Protein AF-J9GAZ7-F1 (afdb_monomer_lite)

Foldseek 3Di:
DVVVVVQVVCLCVQHDDPNDGRDPDCVVVDDDLVNCCVPPVVCSVVVVVVVVVVVVVVVVVD

Organism: NCBI:txid749906

Radius of gyration: 14.67 Å; chains: 1; bounding box: 33×20×35 Å

Sequence (62 aa):
MLNAEANVQAILEGEEVGGQPAFKQQECFNMTTESLAKEYPLYIYSLTKLIENSEDRIEKAD

Secondary structure (DSSP, 8-state):
-HHHHHHHHHHHTT--BTTBPP---GGGG---HHHHHHH-TTTHHHHHHHHHHHHHHHHTT-

pLDDT: mean 79.28, std 13.01, range [49.0, 97.0]

Structure (mmCIF, N/CA/C/O backbone):
data_AF-J9GAZ7-F1
#
_entry.id   AF-J9GAZ7-F1
#
loop_
_atom_site.group_PDB
_atom_site.id
_atom_site.type_symbol
_atom_site.label_atom_id
_atom_site.label_alt_id
_atom_site.label_comp_id
_atom_site.label_asym_id
_atom_site.label_entity_id
_atom_site.label_seq_id
_atom_site.pdbx_PDB_ins_code
_atom_site.Cartn_x
_atom_site.Cartn_y
_atom_site.Cartn_z
_atom_site.occupancy
_atom_site.B_iso_or_equiv
_atom_site.auth_seq_id
_atom_site.auth_comp_id
_atom_site.auth_asym_id
_atom_site.auth_atom_id
_atom_site.pdbx_PDB_model_num
ATOM 1 N N . MET A 1 1 ? 2.376 -9.311 -15.946 1.00 49.16 1 MET A N 1
ATOM 2 C CA . MET A 1 1 ? 2.492 -7.877 -15.608 1.00 49.16 1 MET A CA 1
ATOM 3 C C . MET A 1 1 ? 1.790 -7.004 -16.649 1.00 49.16 1 MET A C 1
ATOM 5 O O . MET A 1 1 ? 0.935 -6.236 -16.247 1.00 49.16 1 MET A O 1
ATOM 9 N N . LEU A 1 2 ? 2.011 -7.238 -17.954 1.00 56.75 2 LEU A N 1
ATOM 10 C CA . LEU A 1 2 ? 1.424 -6.488 -19.088 1.00 56.75 2 LEU A CA 1
ATOM 11 C C . LEU A 1 2 ? -0.086 -6.171 -19.018 1.00 56.75 2 LEU A C 1
ATOM 13 O O . LEU A 1 2 ? -0.483 -5.058 -19.334 1.00 56.75 2 LEU A O 1
ATOM 17 N N . ASN A 1 3 ? -0.935 -7.108 -18.582 1.00 65.38 3 ASN A N 1
ATOM 18 C CA . ASN A 1 3 ? -2.386 -6.865 -18.571 1.00 65.38 3 ASN A CA 1
ATOM 19 C C . ASN A 1 3 ? -2.859 -5.989 -17.405 1.00 65.38 3 ASN A C 1
ATOM 21 O O . ASN A 1 3 ? -3.880 -5.331 -17.526 1.00 65.38 3 ASN A O 1
ATOM 25 N N . ALA A 1 4 ? -2.166 -5.997 -16.264 1.00 69.88 4 ALA A N 1
ATOM 26 C CA . ALA A 1 4 ? -2.629 -5.258 -15.089 1.00 69.88 4 ALA A CA 1
ATOM 27 C C . ALA A 1 4 ? -2.413 -3.751 -15.265 1.00 69.88 4 ALA A C 1
ATOM 29 O O . ALA A 1 4 ? -3.303 -2.965 -14.971 1.00 69.88 4 ALA A O 1
ATOM 30 N N . GLU A 1 5 ? -1.259 -3.372 -15.802 1.00 72.38 5 GLU A N 1
ATOM 31 C CA . GLU A 1 5 ? -0.907 -1.983 -16.088 1.00 72.38 5 GLU A CA 1
ATOM 32 C C . GLU A 1 5 ? -1.790 -1.388 -17.192 1.00 72.38 5 GLU A C 1
ATOM 34 O O . GLU A 1 5 ? -2.382 -0.332 -16.995 1.00 72.38 5 GLU A O 1
ATOM 39 N N . ALA A 1 6 ? -1.989 -2.119 -18.297 1.00 75.44 6 ALA A N 1
ATOM 40 C CA . ALA A 1 6 ? -2.896 -1.707 -19.371 1.00 75.44 6 ALA A CA 1
ATOM 41 C C . ALA A 1 6 ? -4.345 -1.538 -18.880 1.00 75.44 6 ALA A C 1
ATOM 43 O O . ALA A 1 6 ? -5.025 -0.590 -19.262 1.00 75.44 6 ALA A O 1
ATOM 44 N N . ASN A 1 7 ? -4.805 -2.421 -17.987 1.00 75.94 7 ASN A N 1
ATOM 45 C CA . ASN A 1 7 ? -6.128 -2.306 -17.381 1.00 75.94 7 ASN A CA 1
ATOM 46 C C . ASN A 1 7 ? -6.235 -1.083 -16.462 1.00 75.94 7 ASN A C 1
ATOM 48 O O . ASN A 1 7 ? -7.252 -0.400 -16.488 1.00 75.94 7 ASN A O 1
ATOM 52 N N . VAL A 1 8 ? -5.210 -0.798 -15.651 1.00 76.75 8 VAL A N 1
ATOM 53 C CA . VAL A 1 8 ? -5.18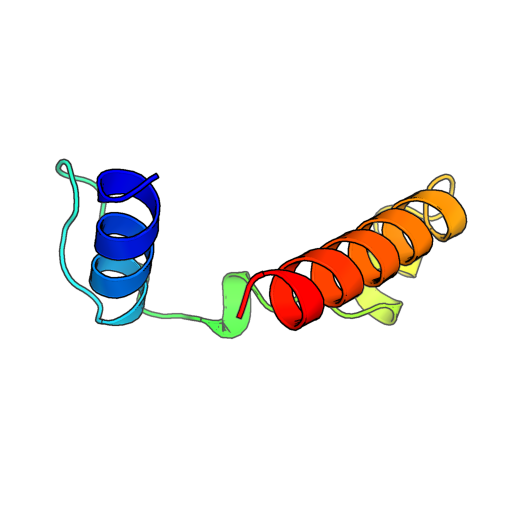9 0.396 -14.790 1.00 76.75 8 VAL A CA 1
ATOM 54 C C . VAL A 1 8 ? -5.201 1.663 -15.640 1.00 76.75 8 VAL A C 1
ATOM 56 O O . VAL A 1 8 ? -5.981 2.565 -15.352 1.00 76.75 8 VAL A O 1
ATOM 59 N N . GLN A 1 9 ? -4.411 1.707 -16.712 1.00 76.62 9 GLN A N 1
ATOM 60 C CA . GLN A 1 9 ? -4.380 2.845 -17.626 1.00 76.62 9 GLN A CA 1
ATOM 61 C C . GLN A 1 9 ? -5.748 3.087 -18.276 1.00 76.62 9 GLN A C 1
ATOM 63 O O . GLN A 1 9 ? -6.268 4.196 -18.197 1.00 76.62 9 GLN A O 1
ATOM 68 N N . ALA A 1 10 ? -6.381 2.040 -18.810 1.00 78.75 10 ALA A N 1
ATOM 69 C CA . ALA A 1 10 ? -7.724 2.120 -19.381 1.00 78.75 10 ALA A CA 1
ATOM 70 C C . ALA A 1 10 ? -8.764 2.598 -18.346 1.00 78.75 10 ALA A C 1
ATOM 72 O O . ALA A 1 10 ? -9.584 3.465 -18.637 1.00 78.75 10 AL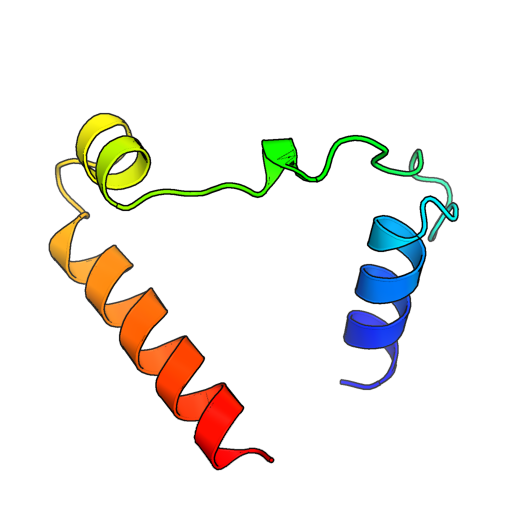A A O 1
ATOM 73 N N . ILE A 1 11 ? -8.688 2.120 -17.097 1.00 76.25 11 ILE A N 1
ATOM 74 C CA . ILE A 1 11 ? -9.564 2.587 -16.008 1.00 76.25 11 ILE A CA 1
ATOM 75 C C . ILE A 1 11 ? -9.342 4.079 -15.706 1.00 76.25 11 ILE A C 1
ATOM 77 O O . ILE A 1 11 ? -10.318 4.808 -15.520 1.00 76.25 11 ILE A O 1
ATOM 81 N N . LEU A 1 12 ? -8.088 4.543 -15.665 1.00 73.31 12 LEU A N 1
ATOM 82 C CA . LEU A 1 12 ? -7.740 5.950 -15.419 1.00 73.31 12 LEU A CA 1
ATOM 83 C C . LEU A 1 12 ? -8.159 6.871 -16.575 1.00 73.31 12 LEU A C 1
ATOM 85 O O . LEU A 1 12 ? -8.524 8.020 -16.334 1.00 73.31 12 LEU A O 1
ATOM 89 N N . GLU A 1 13 ? -8.148 6.367 -17.809 1.00 78.94 13 GLU A N 1
ATOM 90 C CA . GLU A 1 13 ? -8.633 7.060 -19.013 1.00 78.94 13 GLU A CA 1
ATOM 91 C C . GLU A 1 13 ? -10.167 7.067 -19.118 1.00 78.94 13 GLU A C 1
ATOM 93 O O . GLU A 1 13 ? -10.747 7.764 -19.954 1.00 78.94 13 GLU A O 1
ATOM 98 N N . GLY A 1 14 ? -10.844 6.351 -18.217 1.00 70.50 14 GLY A N 1
ATOM 99 C CA . GLY A 1 14 ? -12.295 6.265 -18.176 1.00 70.50 14 GLY A CA 1
ATOM 100 C C . GLY A 1 14 ? -12.873 5.271 -19.186 1.00 70.50 14 GLY A C 1
ATOM 101 O O . GLY A 1 14 ? -14.036 5.412 -19.576 1.00 70.50 14 GLY A O 1
ATOM 102 N N . GLU A 1 15 ? -12.089 4.277 -19.597 1.00 74.88 15 GLU A N 1
ATOM 103 C CA . GLU A 1 15 ? -12.531 3.138 -20.395 1.00 74.88 15 GLU A CA 1
ATOM 104 C C . GLU A 1 15 ? -13.076 2.006 -19.503 1.00 74.88 15 GLU A C 1
ATOM 106 O O . GLU A 1 15 ? -12.641 1.779 -18.372 1.00 74.88 15 GLU A O 1
ATOM 111 N N . GLU A 1 16 ? -14.072 1.284 -20.016 1.00 69.44 16 GLU A N 1
ATOM 112 C CA . GLU A 1 16 ? -14.660 0.113 -19.360 1.00 69.44 16 GLU A CA 1
ATOM 113 C C . GLU A 1 16 ? -13.749 -1.105 -19.526 1.00 69.44 16 GLU A C 1
ATOM 115 O O . GLU A 1 16 ? -13.577 -1.627 -20.630 1.00 69.44 16 GLU A O 1
ATOM 120 N N . VAL A 1 17 ? -13.213 -1.613 -18.417 1.00 70.75 17 VAL A N 1
ATOM 121 C CA . VAL A 1 17 ? -12.402 -2.834 -18.403 1.00 70.75 17 VAL A CA 1
ATOM 122 C C . VAL A 1 17 ? -13.195 -3.949 -17.728 1.00 70.75 17 VAL A C 1
ATOM 124 O O . VAL A 1 17 ? -13.556 -3.856 -16.558 1.00 70.75 17 VAL A O 1
ATOM 127 N N . GLY A 1 18 ? -13.483 -5.025 -18.464 1.00 68.19 18 GLY A N 1
ATOM 128 C CA . GLY A 1 18 ? -14.139 -6.216 -17.906 1.00 68.19 18 GLY A CA 1
ATOM 129 C C . GLY A 1 18 ? -15.608 -6.035 -17.491 1.00 68.19 18 GLY A C 1
ATOM 130 O O . GLY A 1 18 ? -16.103 -6.838 -16.703 1.00 68.19 18 GLY A O 1
ATOM 131 N N . GLY A 1 19 ? -16.305 -5.016 -18.011 1.00 66.06 19 GLY A N 1
ATOM 132 C CA . GLY A 1 19 ? -17.716 -4.738 -17.704 1.00 66.06 19 GLY A CA 1
ATOM 133 C C . GLY A 1 19 ? -17.942 -4.016 -16.372 1.00 66.06 19 GLY A C 1
ATOM 134 O O . GLY A 1 19 ? -19.048 -4.070 -15.828 1.00 66.06 19 GLY A O 1
ATOM 135 N N . GLN A 1 20 ? -16.889 -3.415 -15.809 1.00 61.50 20 GLN A N 1
ATOM 136 C CA . GLN A 1 20 ? -16.986 -2.548 -14.643 1.00 61.50 20 GLN A CA 1
ATOM 137 C C . GLN A 1 20 ? -16.990 -1.071 -15.070 1.00 61.50 20 GLN A C 1
ATOM 139 O O . GLN A 1 20 ? -16.168 -0.683 -15.906 1.00 61.50 20 GLN A O 1
ATOM 144 N N . PRO A 1 21 ? -17.845 -0.235 -14.445 1.00 60.72 21 PRO A N 1
ATOM 145 C CA . PRO A 1 21 ? -17.948 1.182 -14.760 1.00 60.72 21 PRO A CA 1
ATOM 146 C C . PRO A 1 21 ? -16.607 1.893 -14.639 1.00 60.72 21 PRO A C 1
ATOM 148 O O . PRO A 1 21 ? -15.928 1.808 -13.615 1.00 60.72 21 PRO A O 1
ATOM 151 N N . ALA A 1 22 ? -16.271 2.634 -15.691 1.00 62.00 22 ALA A N 1
ATOM 152 C CA . ALA A 1 22 ? -15.140 3.544 -15.736 1.00 62.00 22 ALA A CA 1
ATOM 153 C C . ALA A 1 22 ? -15.131 4.489 -14.520 1.00 62.00 22 ALA A C 1
ATOM 155 O O . ALA A 1 22 ? -16.084 5.245 -14.289 1.00 62.00 22 ALA A O 1
ATOM 156 N N . PHE A 1 23 ? -14.043 4.472 -13.746 1.00 63.59 23 PHE A N 1
ATOM 157 C CA . PHE A 1 23 ? -13.903 5.303 -12.552 1.00 63.59 23 PHE A CA 1
ATOM 158 C C . PHE A 1 23 ? -13.458 6.715 -12.939 1.00 63.59 23 PHE A C 1
ATOM 160 O O . PHE A 1 23 ? -12.277 7.018 -13.050 1.00 63.59 23 PHE A O 1
ATOM 167 N N . LYS A 1 24 ? -14.432 7.612 -13.125 1.00 62.16 24 LYS A N 1
ATOM 168 C CA . LYS A 1 24 ? -14.186 8.997 -13.566 1.00 62.16 24 LYS A CA 1
ATOM 169 C C . LYS A 1 24 ? -13.559 9.917 -12.510 1.00 62.16 24 LYS A C 1
ATOM 171 O O . LYS A 1 24 ? -13.191 11.038 -12.843 1.00 62.16 24 LYS A O 1
ATOM 176 N N . GLN A 1 25 ? -13.467 9.496 -11.248 1.00 64.12 25 GLN A N 1
ATOM 177 C CA . GLN A 1 25 ? -12.948 10.329 -10.158 1.00 64.12 25 GLN A CA 1
ATOM 178 C C . GLN A 1 25 ? -11.656 9.734 -9.600 1.00 64.12 25 GLN A C 1
ATOM 180 O O . GLN A 1 25 ? -11.692 8.900 -8.700 1.00 64.12 25 GLN A O 1
ATOM 185 N N . GLN A 1 26 ? -10.510 10.200 -10.102 1.00 65.12 26 GLN A N 1
ATOM 186 C CA . GLN A 1 26 ? -9.190 9.804 -9.591 1.00 65.12 26 GLN A CA 1
ATOM 187 C C . GLN A 1 26 ? -9.013 10.123 -8.097 1.00 65.12 26 GLN A C 1
ATOM 189 O O . GLN A 1 26 ? -8.258 9.448 -7.406 1.00 65.12 26 GLN A O 1
ATOM 194 N N . GLU A 1 27 ? -9.778 11.087 -7.575 1.00 70.12 27 GLU A N 1
ATOM 195 C CA . GLU A 1 27 ? -9.804 11.460 -6.158 1.00 70.12 27 GLU A CA 1
ATOM 196 C C . GLU A 1 27 ? -10.120 10.287 -5.219 1.00 70.12 27 GLU A C 1
ATOM 198 O O . GLU A 1 27 ? -9.680 10.303 -4.074 1.00 70.12 27 GLU A O 1
ATOM 203 N N . CYS A 1 28 ? -10.827 9.248 -5.683 1.00 65.38 28 CYS A N 1
ATOM 204 C CA . CYS A 1 28 ? -11.093 8.059 -4.866 1.00 65.38 28 CYS A CA 1
ATOM 205 C C . CYS A 1 28 ? -9.839 7.217 -4.570 1.00 65.38 28 CYS A C 1
ATOM 207 O O . CYS A 1 28 ? -9.851 6.423 -3.633 1.00 65.38 28 CYS A O 1
ATOM 209 N N . PHE A 1 29 ? -8.760 7.409 -5.334 1.00 68.62 29 PHE A N 1
ATOM 210 C CA . PHE A 1 29 ? -7.463 6.769 -5.111 1.00 68.62 29 PHE A CA 1
ATOM 211 C C . PHE A 1 29 ? -6.498 7.653 -4.321 1.00 68.62 29 PHE A C 1
ATOM 213 O O . PHE A 1 29 ? -5.422 7.190 -3.940 1.00 68.62 29 PHE A O 1
ATOM 220 N N . ASN A 1 30 ? -6.861 8.915 -4.066 1.00 78.00 30 ASN A N 1
ATOM 221 C CA . ASN A 1 30 ? -6.014 9.821 -3.308 1.00 78.00 30 ASN A CA 1
ATOM 222 C C . ASN A 1 30 ? -5.958 9.354 -1.857 1.00 78.00 30 ASN A C 1
ATOM 224 O O . ASN A 1 30 ? -6.877 9.570 -1.070 1.00 78.00 30 ASN A O 1
ATOM 228 N N . MET A 1 31 ? 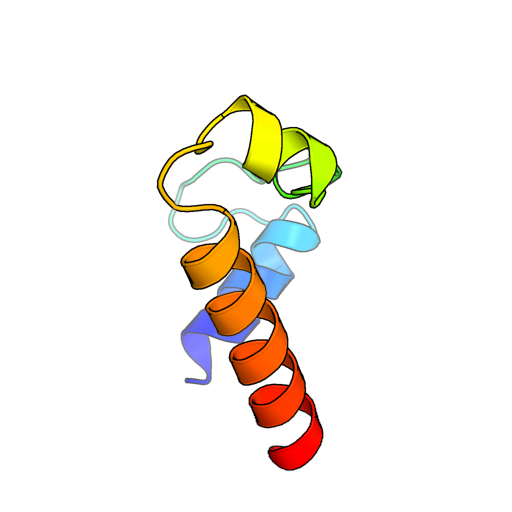-4.839 8.741 -1.503 1.00 81.56 31 MET A N 1
ATOM 229 C CA . MET A 1 31 ? -4.537 8.337 -0.146 1.00 81.56 31 MET A CA 1
ATOM 230 C C . MET A 1 31 ? -3.398 9.213 0.361 1.00 81.56 31 MET A C 1
ATOM 232 O O . MET A 1 31 ? -2.274 9.151 -0.128 1.00 81.56 31 MET A O 1
ATOM 236 N N . THR A 1 32 ? -3.696 10.071 1.331 1.00 86.62 32 THR A N 1
ATOM 237 C CA . THR A 1 32 ? -2.690 10.921 1.973 1.00 86.62 32 THR A CA 1
ATOM 238 C C . THR A 1 32 ? -2.212 10.276 3.266 1.00 86.62 32 THR A C 1
ATOM 240 O O . THR A 1 32 ? -2.968 9.564 3.934 1.00 86.62 32 THR A O 1
ATOM 243 N N . THR A 1 33 ? -0.986 10.580 3.687 1.00 85.88 33 THR A N 1
ATOM 244 C CA . THR A 1 33 ? -0.464 10.154 4.996 1.00 85.88 33 THR A CA 1
ATOM 245 C C . THR A 1 33 ? -1.391 10.571 6.145 1.00 85.88 33 THR A C 1
ATOM 247 O O . THR A 1 33 ? -1.536 9.841 7.121 1.00 85.88 33 THR A O 1
ATOM 250 N N . GLU A 1 34 ? -2.076 11.711 6.009 1.00 89.12 34 GLU A N 1
ATOM 251 C CA . GLU A 1 34 ? -3.076 12.183 6.971 1.00 89.12 34 GLU A CA 1
ATOM 252 C C . GLU A 1 34 ? -4.331 11.296 6.994 1.00 89.12 34 GLU A C 1
ATOM 254 O O . GLU A 1 34 ? -4.761 10.875 8.070 1.00 89.12 34 GLU A O 1
ATOM 259 N N . SER A 1 35 ? -4.891 10.952 5.825 1.00 88.94 35 SER A N 1
ATOM 260 C CA . SER A 1 35 ? -6.034 10.027 5.734 1.00 88.94 35 SER A CA 1
ATOM 261 C C . SER A 1 35 ? -5.689 8.645 6.299 1.00 88.94 35 SER A C 1
ATOM 263 O O . SER A 1 35 ? -6.446 8.094 7.094 1.00 88.94 35 SER A O 1
ATOM 265 N N . LEU A 1 36 ? -4.483 8.145 6.013 1.00 89.25 36 LEU A N 1
ATOM 266 C CA . LEU A 1 36 ? -3.974 6.879 6.535 1.00 89.25 36 LEU A CA 1
ATOM 267 C C . LEU A 1 36 ? -3.823 6.888 8.054 1.00 89.25 36 LEU A C 1
ATOM 269 O O . LEU A 1 36 ? -4.216 5.929 8.715 1.00 89.25 36 LEU A O 1
ATOM 273 N N . ALA A 1 37 ? -3.278 7.967 8.619 1.00 89.19 37 ALA A N 1
ATOM 274 C CA . ALA A 1 37 ? -3.114 8.092 10.064 1.00 89.19 37 ALA A CA 1
ATOM 275 C C . ALA A 1 37 ? -4.467 8.138 10.786 1.00 89.19 37 ALA A C 1
ATOM 277 O O . ALA A 1 37 ? -4.590 7.644 11.908 1.00 89.19 37 ALA A O 1
ATOM 278 N N . LYS A 1 38 ? -5.48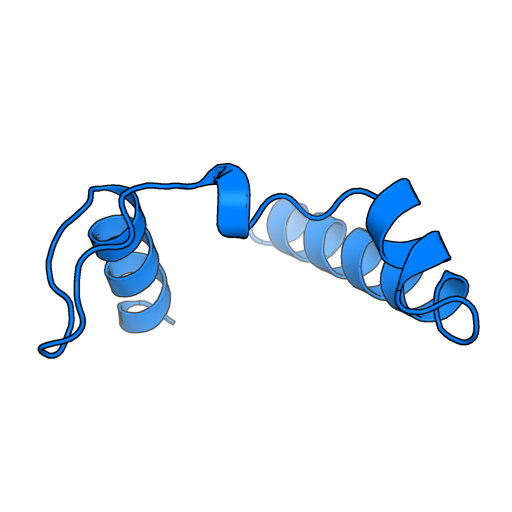1 8.713 10.134 1.00 92.88 38 LYS A N 1
ATOM 279 C CA . LYS A 1 38 ? -6.841 8.820 10.660 1.00 92.88 38 LYS A CA 1
ATOM 280 C C . LYS A 1 38 ? -7.623 7.509 10.553 1.00 92.88 38 LYS A C 1
ATOM 282 O O . LYS A 1 38 ? -8.315 7.150 11.502 1.00 92.88 38 LYS A O 1
ATOM 287 N N . GLU A 1 39 ? -7.533 6.811 9.425 1.00 92.94 39 GLU A N 1
ATOM 288 C CA . GLU A 1 39 ? -8.305 5.589 9.150 1.00 92.94 39 GLU A CA 1
ATOM 289 C C . GLU A 1 39 ? -7.644 4.325 9.715 1.00 92.94 39 GLU A C 1
ATOM 291 O O . GLU A 1 39 ? -8.335 3.425 10.192 1.00 92.94 39 GLU A O 1
ATOM 296 N N . TYR A 1 40 ? -6.308 4.274 9.734 1.00 93.69 40 TYR A N 1
ATOM 297 C CA . TYR A 1 40 ? -5.524 3.106 10.150 1.00 93.69 40 TYR A CA 1
ATOM 298 C C . TYR A 1 40 ? -4.440 3.468 11.183 1.00 93.69 40 TYR A C 1
ATOM 300 O O . TYR A 1 40 ? -3.256 3.178 10.978 1.00 93.69 40 TYR A O 1
ATOM 308 N N . PRO A 1 41 ? -4.808 4.053 12.339 1.00 94.19 41 PRO A N 1
ATOM 309 C CA . PRO A 1 41 ? -3.844 4.605 13.295 1.00 94.19 41 PRO A CA 1
ATOM 310 C C . PRO A 1 41 ? -2.851 3.571 13.842 1.00 94.19 41 PRO A C 1
ATOM 312 O O . PRO A 1 41 ? -1.690 3.891 14.077 1.00 94.19 41 PRO A O 1
ATOM 315 N N . LEU A 1 42 ? -3.275 2.314 14.015 1.00 97.00 42 LEU A N 1
ATOM 316 C CA . LEU A 1 42 ? -2.411 1.242 14.530 1.00 97.00 42 LEU A CA 1
ATOM 317 C C . LEU A 1 42 ? -1.382 0.742 13.506 1.00 97.00 42 LEU A C 1
ATOM 319 O O . LEU A 1 42 ? -0.400 0.109 13.887 1.00 97.00 42 LEU A O 1
ATOM 323 N N . TYR A 1 43 ? -1.602 1.018 12.220 1.00 94.88 43 TYR A N 1
ATOM 324 C CA . TYR A 1 43 ? -0.794 0.491 11.121 1.00 94.88 43 TYR A CA 1
ATOM 325 C C . TYR A 1 43 ? -0.032 1.576 10.363 1.00 94.88 43 TYR A C 1
ATOM 327 O O . TYR A 1 43 ? 0.673 1.251 9.411 1.00 94.88 43 TYR A O 1
ATOM 335 N N . ILE A 1 44 ? -0.125 2.841 10.790 1.00 94.94 44 ILE A N 1
ATOM 336 C CA . ILE A 1 44 ? 0.436 3.988 10.067 1.00 94.94 44 ILE A CA 1
ATOM 337 C C . ILE A 1 44 ? 1.908 3.786 9.709 1.00 94.94 44 ILE A C 1
ATOM 339 O O . ILE A 1 44 ? 2.286 3.917 8.553 1.00 94.94 44 ILE A O 1
ATOM 343 N N . TYR A 1 45 ? 2.719 3.350 10.673 1.00 93.12 45 TYR A N 1
ATOM 344 C CA . TYR A 1 45 ? 4.144 3.135 10.455 1.00 93.12 45 TYR A CA 1
ATOM 345 C C . TYR A 1 45 ? 4.409 2.057 9.396 1.00 93.12 45 TYR A C 1
ATOM 347 O O . TYR A 1 45 ? 5.221 2.250 8.493 1.00 93.12 45 TYR A O 1
ATOM 355 N N . SER A 1 46 ? 3.702 0.929 9.481 1.00 96.00 46 SER A N 1
ATOM 356 C CA . SER A 1 46 ? 3.845 -0.177 8.533 1.00 96.00 46 SER A CA 1
ATOM 357 C C . SER A 1 46 ? 3.364 0.198 7.131 1.00 96.00 46 SER A C 1
ATOM 359 O O . SER A 1 46 ? 4.018 -0.168 6.159 1.00 96.00 46 SER A O 1
ATOM 361 N N . LEU A 1 47 ? 2.259 0.942 7.018 1.00 94.31 47 LEU A N 1
ATOM 362 C CA . LEU A 1 47 ? 1.709 1.389 5.736 1.00 94.31 47 LEU A CA 1
ATOM 363 C C . LEU A 1 47 ? 2.606 2.438 5.072 1.00 94.31 47 LEU A C 1
ATOM 365 O O . LEU A 1 47 ? 2.901 2.304 3.889 1.00 94.31 47 LEU A O 1
ATOM 369 N N . THR A 1 48 ? 3.131 3.408 5.827 1.00 93.06 48 THR A N 1
ATOM 370 C CA . THR A 1 48 ? 4.120 4.364 5.306 1.00 93.06 48 THR A CA 1
ATOM 371 C C . THR A 1 48 ? 5.365 3.639 4.799 1.00 93.06 48 THR A C 1
ATOM 373 O O . THR A 1 48 ? 5.814 3.898 3.688 1.00 93.06 48 THR A O 1
ATOM 376 N N . LYS A 1 49 ? 5.880 2.657 5.553 1.00 94.81 49 LYS A N 1
ATOM 377 C CA . LYS A 1 49 ? 7.034 1.856 5.114 1.00 94.81 49 LYS A CA 1
ATOM 378 C C . LYS A 1 49 ? 6.741 1.015 3.877 1.00 94.81 49 LYS A C 1
ATOM 380 O O . LYS A 1 49 ? 7.633 0.805 3.063 1.00 94.81 49 LYS A O 1
ATOM 385 N N . LEU A 1 50 ? 5.523 0.504 3.730 1.00 94.69 50 LEU A N 1
ATOM 386 C CA . LEU A 1 50 ? 5.127 -0.229 2.532 1.00 94.69 50 LEU A CA 1
ATOM 387 C C . LEU A 1 50 ? 5.106 0.681 1.298 1.00 94.69 50 LEU A C 1
ATOM 389 O O . LEU A 1 50 ? 5.589 0.261 0.249 1.00 94.69 50 LEU A O 1
ATOM 393 N N . ILE A 1 51 ? 4.573 1.899 1.433 1.00 91.31 51 ILE A N 1
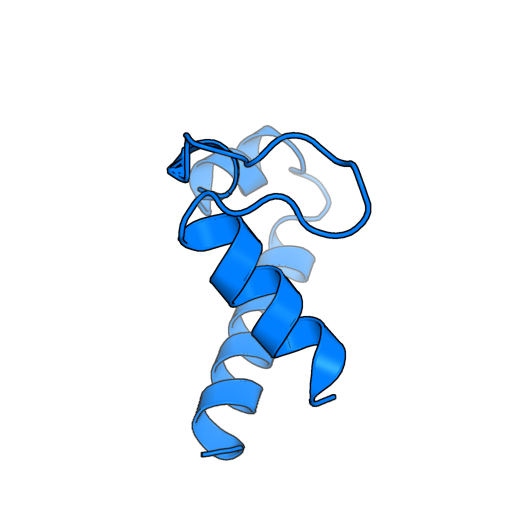ATOM 394 C CA . ILE A 1 51 ? 4.527 2.894 0.353 1.00 91.31 51 ILE A CA 1
ATOM 395 C C . ILE A 1 51 ? 5.948 3.263 -0.071 1.00 91.31 51 ILE A C 1
ATOM 397 O O . ILE A 1 51 ? 6.294 3.022 -1.222 1.00 91.31 51 ILE A O 1
ATOM 401 N N . GLU A 1 52 ? 6.792 3.697 0.872 1.00 92.38 52 GLU A N 1
ATOM 402 C CA . GLU A 1 52 ? 8.195 4.055 0.606 1.00 92.38 52 GLU A CA 1
ATOM 403 C C . GLU A 1 52 ? 8.934 2.926 -0.130 1.00 92.38 52 GLU A C 1
ATOM 405 O O . GLU A 1 52 ? 9.540 3.138 -1.173 1.00 92.38 52 GLU A O 1
ATOM 410 N N . ASN A 1 53 ? 8.831 1.686 0.366 1.00 94.50 53 ASN A N 1
ATOM 411 C CA . ASN A 1 53 ? 9.477 0.538 -0.274 1.00 94.50 53 ASN A CA 1
ATOM 412 C C . ASN A 1 53 ? 8.910 0.222 -1.666 1.00 94.50 53 ASN A C 1
ATOM 414 O O . ASN A 1 53 ? 9.605 -0.378 -2.484 1.00 94.50 53 ASN A O 1
ATOM 418 N N . SER A 1 54 ? 7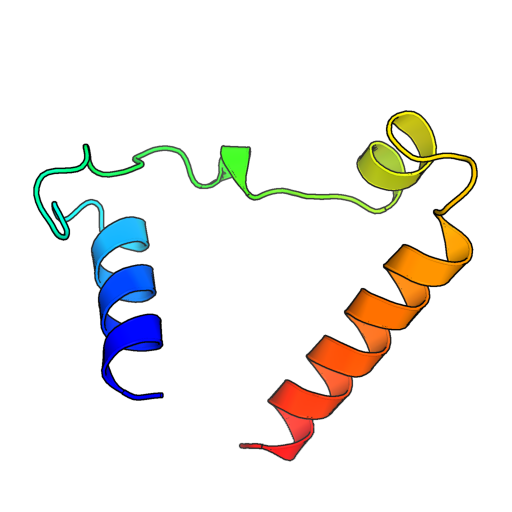.640 0.531 -1.922 1.00 90.19 54 SER A N 1
ATOM 419 C CA . SER A 1 54 ? 7.011 0.290 -3.222 1.00 90.19 54 SER A CA 1
ATOM 420 C C . SER A 1 54 ? 7.448 1.338 -4.241 1.00 90.19 54 SER A C 1
ATOM 422 O O . SER A 1 54 ? 7.786 0.963 -5.359 1.00 90.19 54 SER A O 1
ATOM 424 N N . GLU A 1 55 ? 7.518 2.609 -3.840 1.00 89.88 55 GLU A N 1
ATOM 425 C CA . GLU A 1 55 ? 8.045 3.711 -4.656 1.00 89.88 55 GLU A CA 1
ATOM 426 C C . GLU A 1 55 ? 9.506 3.451 -5.037 1.00 89.88 55 GLU A C 1
ATOM 428 O O . GLU A 1 55 ? 9.832 3.407 -6.221 1.00 89.88 55 GLU A O 1
ATOM 433 N N . ASP A 1 56 ? 10.344 3.114 -4.052 1.00 93.69 56 ASP A N 1
ATOM 434 C CA . ASP A 1 56 ? 11.745 2.724 -4.249 1.00 93.69 56 ASP A CA 1
ATOM 435 C C . ASP A 1 56 ? 11.913 1.578 -5.259 1.00 93.69 56 ASP A C 1
ATOM 437 O O . ASP A 1 56 ? 12.918 1.488 -5.965 1.00 93.69 56 ASP A O 1
ATOM 441 N N . ARG A 1 57 ? 10.973 0.626 -5.267 1.00 91.06 57 ARG A N 1
ATOM 442 C CA . ARG A 1 57 ? 11.006 -0.531 -6.170 1.00 91.06 57 ARG A CA 1
ATOM 443 C C . ARG A 1 57 ? 10.574 -0.179 -7.581 1.00 91.06 57 ARG A C 1
ATOM 445 O O . ARG A 1 57 ? 11.097 -0.797 -8.499 1.00 91.06 57 ARG A O 1
ATOM 452 N N . ILE A 1 58 ? 9.619 0.733 -7.734 1.00 86.88 58 ILE A N 1
ATOM 453 C CA . ILE A 1 58 ? 9.181 1.226 -9.041 1.00 86.88 58 ILE A CA 1
ATOM 454 C C . ILE A 1 58 ? 10.313 2.049 -9.657 1.00 86.88 58 ILE A C 1
ATOM 456 O O . ILE A 1 58 ? 10.732 1.743 -10.763 1.00 86.88 58 ILE A O 1
ATOM 460 N N . GLU A 1 59 ? 10.904 2.975 -8.896 1.00 85.56 59 GLU A N 1
ATOM 461 C CA . GLU A 1 59 ? 12.014 3.814 -9.369 1.00 85.56 59 GLU A CA 1
ATOM 462 C C . GLU A 1 59 ? 13.244 2.993 -9.790 1.00 85.56 59 GLU A C 1
ATOM 464 O O . GLU A 1 59 ? 13.941 3.352 -10.729 1.00 85.56 59 GLU A O 1
ATOM 469 N N . LYS A 1 60 ? 13.515 1.867 -9.117 1.00 81.06 60 LYS A N 1
ATOM 470 C CA . LYS A 1 60 ? 14.619 0.952 -9.473 1.00 81.06 60 LYS A CA 1
ATOM 471 C C . LYS A 1 60 ? 14.277 -0.040 -10.591 1.00 81.06 60 LYS A C 1
ATOM 473 O O . LYS A 1 60 ? 15.166 -0.787 -11.001 1.00 81.06 60 LYS A O 1
ATOM 478 N N . ALA A 1 61 ? 13.008 -0.157 -10.978 1.00 66.00 61 ALA A N 1
ATOM 479 C CA . ALA A 1 61 ? 12.559 -1.076 -12.023 1.00 66.00 61 ALA A CA 1
ATOM 480 C C . ALA A 1 61 ? 12.545 -0.435 -13.424 1.00 66.00 61 ALA A C 1
ATOM 482 O O . ALA A 1 61 ? 12.517 -1.189 -14.400 1.00 66.00 61 ALA A O 1
ATOM 483 N N . ASP A 1 62 ? 12.594 0.898 -13.497 1.00 49.00 62 ASP A N 1
ATOM 484 C CA . ASP A 1 62 ? 12.848 1.701 -14.704 1.00 49.00 62 ASP A CA 1
ATOM 485 C C . ASP A 1 62 ? 14.356 1.873 -14.985 1.00 49.00 62 ASP A C 1
ATOM 487 O O . ASP A 1 62 ? 14.728 1.976 -16.180 1.00 49.00 62 ASP A O 1
#